Protein AF-A0A285NV94-F1 (afdb_monomer)

Solvent-accessible surface area (backbone atoms only — not comparable to full-atom values): 7973 Å² total; per-residue (Å²): 137,88,83,84,84,80,82,84,78,81,78,80,77,78,78,78,70,79,77,73,71,85,68,84,47,59,38,52,51,45,48,51,46,49,23,62,74,70,70,46,63,56,88,42,49,40,80,78,37,59,61,80,58,15,26,34,38,36,48,43,87,85,80,64,48,76,47,45,33,37,31,39,62,90,45,91,49,34,50,31,40,26,45,53,36,74,95,74,74,40,73,52,70,65,49,73,48,78,89,66,36,57,35,37,45,49,78,56,94,65,34,42,38,38,36,37,70,83,71,53,72,51,78,42,48,71,74,64,69,78,108

Secondary structure (DSSP, 8-state):
-------------------------HHHHHHHHHHHHTT--GGGEEEEE-TTS-EEEEE-TTT--EEEEEEE-SSTTEEEEEEEETTTTEE---S-SGGG--EEEEEETTEEEEEETTS-EEEEEGGGG--

Mean predicted aligned error: 9.21 Å

Foldseek 3Di:
DDDDDDDDDDPPPPPPPPPPPPWDFPQNVVLVQCCQLVVHASVQWDFPAGDQWTKIWGQDPPPRDIKIKIWHDPDAQWIWMWTQDVVVRGTDDICPDVVSFTWGWDDDDQWIWIATNVGGIDIDGPVSNPD

pLDDT: mean 86.18, std 17.6, range [40.09, 98.31]

Radius of gyration: 22.57 Å; Cα contacts (8 Å, |Δi|>4): 218; chains: 1; bounding box: 56×52×78 Å

Structure (mmCIF, N/CA/C/O backbone):
data_AF-A0A285NV94-F1
#
_entry.id   AF-A0A285NV94-F1
#
loop_
_atom_site.group_PDB
_atom_site.id
_atom_site.type_symbol
_atom_site.label_atom_id
_atom_site.label_alt_id
_atom_site.label_comp_id
_atom_site.label_asym_id
_atom_site.label_entity_id
_atom_site.label_seq_id
_atom_site.pdbx_PDB_ins_code
_atom_site.Cartn_x
_atom_site.Cartn_y
_atom_site.Cartn_z
_atom_site.occupancy
_atom_site.B_iso_or_equiv
_atom_site.auth_seq_id
_atom_site.auth_comp_id
_atom_site.auth_asym_id
_atom_site.auth_atom_id
_atom_site.pdbx_PDB_model_num
ATOM 1 N N . MET A 1 1 ? -36.655 -37.406 58.981 1.00 40.91 1 MET A N 1
ATOM 2 C CA . MET A 1 1 ? -35.616 -37.935 58.065 1.00 40.91 1 MET A CA 1
ATOM 3 C C . MET A 1 1 ? -36.125 -37.671 56.651 1.00 40.91 1 MET A C 1
ATOM 5 O O . MET A 1 1 ? -37.152 -38.220 56.299 1.00 40.91 1 MET A O 1
ATOM 9 N N . LYS A 1 2 ? -35.782 -36.513 56.072 1.00 40.34 2 LYS A N 1
ATOM 10 C CA . LYS A 1 2 ? -34.753 -36.310 55.028 1.00 40.34 2 LYS A CA 1
ATOM 11 C C . LYS A 1 2 ? -34.971 -37.165 53.770 1.00 40.34 2 LYS A C 1
ATOM 13 O O . LYS A 1 2 ? -34.608 -38.329 53.787 1.00 40.34 2 LYS A O 1
ATOM 18 N N . ALA A 1 3 ? -35.429 -36.532 52.689 1.00 42.81 3 ALA A N 1
ATOM 19 C CA . ALA A 1 3 ? -34.782 -36.599 51.373 1.00 42.81 3 ALA A CA 1
ATOM 20 C C . ALA A 1 3 ? -35.429 -35.559 50.440 1.00 42.81 3 ALA A C 1
ATOM 22 O O . ALA A 1 3 ? -36.517 -35.757 49.907 1.00 42.81 3 ALA A O 1
ATOM 23 N N . SER A 1 4 ? -34.760 -34.414 50.308 1.00 47.38 4 SER A N 1
ATOM 24 C CA . 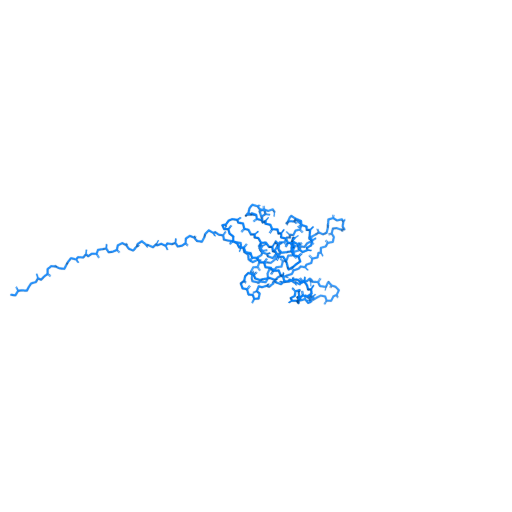SER A 1 4 ? -35.110 -33.332 49.392 1.00 47.38 4 SER A CA 1
ATOM 25 C C . SER A 1 4 ? -34.895 -33.774 47.943 1.00 47.38 4 SER A C 1
ATOM 27 O O . SER A 1 4 ? -33.798 -34.201 47.588 1.00 47.38 4 SER A O 1
ATOM 29 N N . SER A 1 5 ? -35.929 -33.651 47.110 1.00 55.69 5 SER A N 1
ATOM 30 C CA . SER A 1 5 ? -35.832 -33.846 45.660 1.00 55.69 5 SER A CA 1
ATOM 31 C C . SER A 1 5 ? -35.116 -32.653 45.023 1.00 55.69 5 SER A C 1
ATOM 33 O O . SER A 1 5 ? -35.599 -31.524 45.085 1.00 55.69 5 SER A O 1
ATOM 35 N N . LEU A 1 6 ? -33.941 -32.904 44.447 1.00 50.41 6 LEU A N 1
ATOM 36 C CA . LEU A 1 6 ? -33.143 -31.929 43.707 1.00 50.41 6 LEU A CA 1
ATOM 37 C C . LEU A 1 6 ? -33.731 -31.719 42.304 1.00 50.41 6 LEU A C 1
ATOM 39 O O . LEU A 1 6 ? -33.738 -32.627 41.476 1.00 50.41 6 LEU A O 1
ATOM 43 N N . LEU A 1 7 ? -34.205 -30.498 42.055 1.00 50.38 7 LEU A N 1
ATOM 44 C CA . LEU A 1 7 ? -34.573 -29.971 40.742 1.00 50.38 7 LEU A CA 1
ATOM 45 C C . LEU A 1 7 ? -33.317 -29.832 39.871 1.00 50.38 7 LEU A C 1
ATOM 47 O O . LEU A 1 7 ? -32.430 -29.033 40.174 1.00 50.38 7 LEU A O 1
ATOM 51 N N . LEU A 1 8 ? -33.252 -30.595 38.781 1.00 50.19 8 LEU A N 1
ATOM 52 C CA . LEU A 1 8 ? -32.221 -30.459 37.756 1.00 50.19 8 LEU A CA 1
ATOM 53 C C . LEU A 1 8 ? -32.618 -29.313 36.805 1.00 50.19 8 LEU A C 1
ATOM 55 O O . LEU A 1 8 ? -33.436 -29.492 35.905 1.00 50.19 8 LEU A O 1
ATOM 59 N N . PHE A 1 9 ? -32.064 -28.119 37.017 1.00 51.50 9 PHE A N 1
ATOM 60 C CA . PHE A 1 9 ? -32.162 -27.015 36.059 1.00 51.50 9 PHE A CA 1
ATOM 61 C C . PHE A 1 9 ? -31.141 -27.231 34.934 1.00 51.50 9 PHE A C 1
ATOM 63 O O . PHE A 1 9 ? -29.940 -27.081 35.139 1.00 51.50 9 PHE A O 1
ATOM 70 N N . TYR A 1 10 ? -31.622 -27.587 33.742 1.00 47.72 10 TYR A N 1
ATOM 71 C CA . TYR A 1 10 ? -30.825 -27.605 32.515 1.00 47.72 10 TYR A CA 1
ATOM 72 C C . TYR A 1 10 ? -30.666 -26.158 32.024 1.00 47.72 10 TYR A C 1
ATOM 74 O O . TYR A 1 10 ? -31.552 -25.602 31.375 1.00 47.72 10 TYR A O 1
ATOM 82 N N . THR A 1 11 ? -29.561 -25.503 32.378 1.00 56.81 11 THR A N 1
ATOM 83 C CA . THR A 1 11 ? -29.193 -24.205 31.805 1.00 56.81 11 THR A CA 1
ATOM 84 C C . THR A 1 11 ? -28.687 -24.418 30.381 1.00 56.81 11 THR A C 1
ATOM 86 O O . THR A 1 11 ? -27.557 -24.841 30.148 1.00 56.81 11 THR A O 1
ATOM 89 N N . LEU A 1 12 ? -29.548 -24.129 29.404 1.00 57.31 12 LEU A N 1
ATOM 90 C CA . LEU A 1 12 ? -29.168 -24.037 27.999 1.00 57.31 12 LEU A CA 1
ATOM 91 C C . LEU A 1 12 ? -28.263 -22.803 27.837 1.00 57.31 12 LEU A C 1
ATOM 93 O O . LEU A 1 12 ? -28.738 -21.671 27.749 1.00 57.31 12 LEU A O 1
ATOM 97 N N . ALA A 1 13 ? -26.947 -23.008 27.863 1.00 55.34 13 ALA A N 1
ATOM 98 C CA . ALA A 1 13 ? -25.985 -21.973 27.519 1.00 55.34 13 ALA A CA 1
ATOM 99 C C . ALA A 1 13 ? -26.144 -21.649 26.026 1.00 55.34 13 ALA A C 1
ATOM 101 O O . ALA A 1 13 ? -25.676 -22.390 25.163 1.00 55.34 13 ALA A O 1
ATOM 102 N N . LEU A 1 14 ? -26.832 -20.546 25.719 1.00 53.50 14 LEU A N 1
ATOM 103 C CA . LEU A 1 14 ? -26.744 -19.899 24.416 1.00 53.50 14 LEU A CA 1
ATOM 104 C C . LEU A 1 14 ? -25.286 -19.482 24.223 1.00 53.50 14 LEU A C 1
ATOM 106 O O . LEU A 1 14 ? -24.841 -18.454 24.732 1.00 53.50 14 LEU A O 1
ATOM 110 N N . ALA A 1 15 ? -24.529 -20.315 23.514 1.00 49.44 15 ALA A N 1
ATOM 111 C CA . ALA A 1 15 ? -23.257 -19.926 22.950 1.00 49.44 15 ALA A CA 1
ATOM 112 C C . ALA A 1 15 ? -23.541 -18.812 21.937 1.00 49.44 15 ALA A C 1
ATOM 114 O O . ALA A 1 15 ? -23.854 -19.068 20.775 1.00 49.44 15 ALA A O 1
ATOM 115 N N . SER A 1 16 ? -23.462 -17.563 22.394 1.00 55.09 16 SER A N 1
ATOM 116 C CA . SER A 1 16 ? -23.286 -16.406 21.527 1.00 55.09 16 SER A CA 1
ATOM 117 C C . SER A 1 16 ? -21.934 -16.561 20.844 1.00 55.09 16 SER A C 1
ATOM 119 O O . SER A 1 16 ? -20.919 -16.042 21.301 1.00 55.09 16 SER A O 1
ATOM 121 N N . GLY A 1 17 ? -21.910 -17.335 19.762 1.00 46.59 17 GLY A N 1
ATOM 122 C CA . GLY A 1 17 ? -20.828 -17.275 18.805 1.00 46.59 17 GLY A CA 1
ATOM 123 C C . GLY A 1 17 ? -20.807 -15.856 18.259 1.00 46.59 17 GLY A C 1
ATOM 124 O O . GLY A 1 17 ? -21.705 -15.472 17.512 1.00 46.59 17 GLY A O 1
ATOM 125 N N . CYS A 1 18 ? -19.812 -15.063 18.655 1.00 42.81 18 CYS A N 1
ATOM 126 C CA . CYS A 1 18 ? -19.456 -13.859 17.923 1.00 42.81 18 CYS A CA 1
ATOM 127 C C . CYS A 1 18 ? -19.155 -14.295 16.490 1.00 42.81 18 CYS A C 1
ATOM 129 O O . CYS A 1 18 ? -18.088 -14.834 16.199 1.00 42.81 18 CYS A O 1
ATOM 131 N N . ALA A 1 19 ? -20.124 -14.110 15.600 1.00 42.31 19 ALA A N 1
ATOM 132 C CA . ALA A 1 19 ? -19.886 -14.175 14.178 1.00 42.31 19 ALA A CA 1
ATOM 133 C C . ALA A 1 19 ? -18.916 -13.035 13.850 1.00 42.31 19 ALA A C 1
ATOM 135 O O . ALA A 1 19 ? -19.322 -11.881 13.724 1.00 42.31 19 ALA A O 1
ATOM 136 N N . PHE A 1 20 ? -17.623 -13.341 13.745 1.00 40.09 20 PHE A N 1
ATOM 137 C CA . PHE A 1 20 ? -16.706 -12.479 13.016 1.00 40.09 20 PHE A CA 1
ATOM 138 C C . PHE A 1 20 ? -17.175 -12.520 11.563 1.00 40.09 20 PHE A C 1
ATOM 140 O O . PHE A 1 20 ? -16.891 -13.469 10.832 1.00 40.09 20 PHE A O 1
ATOM 147 N N . ALA A 1 21 ? -17.965 -11.527 11.153 1.00 45.91 21 ALA A N 1
ATOM 148 C CA . ALA A 1 21 ? -18.112 -11.230 9.739 1.00 45.91 21 ALA A CA 1
ATOM 149 C C . ALA A 1 21 ? -16.686 -11.026 9.211 1.00 45.91 21 ALA A C 1
ATOM 151 O O . ALA A 1 21 ? -15.986 -10.151 9.712 1.00 45.91 21 ALA A O 1
ATOM 152 N N . GLY A 1 22 ? -16.234 -11.916 8.321 1.00 55.72 22 GLY A N 1
ATOM 153 C CA . GLY A 1 22 ? -14.845 -11.994 7.866 1.00 55.72 22 GLY A CA 1
ATOM 154 C C . GLY A 1 22 ? -14.318 -10.625 7.451 1.00 55.72 22 GLY A C 1
ATOM 155 O O . GLY A 1 22 ? -14.746 -10.093 6.428 1.00 55.72 22 GLY A O 1
ATOM 156 N N . GLY A 1 23 ? -13.450 -10.063 8.292 1.00 81.62 23 GLY A N 1
ATOM 157 C CA . GLY A 1 23 ? -12.894 -8.732 8.095 1.00 81.62 23 GLY A CA 1
ATOM 158 C C . GLY A 1 23 ? -11.759 -8.713 7.078 1.00 81.62 23 GLY A C 1
ATOM 159 O O . GLY A 1 23 ? -11.390 -9.748 6.511 1.00 81.62 23 GLY A O 1
ATOM 160 N N . TYR A 1 24 ? -11.192 -7.532 6.846 1.00 91.44 24 TYR A N 1
ATOM 161 C CA . TYR A 1 24 ? -10.074 -7.381 5.916 1.00 91.44 24 TYR A CA 1
ATOM 162 C C . TYR A 1 24 ? -8.808 -8.038 6.465 1.00 91.44 24 TYR A C 1
ATOM 164 O O . TYR A 1 24 ? -8.413 -7.832 7.613 1.00 91.44 24 TYR A O 1
ATOM 172 N N . THR A 1 25 ? -8.124 -8.816 5.628 1.00 93.81 25 THR A N 1
ATOM 173 C CA . THR A 1 25 ? -6.827 -9.379 6.002 1.00 93.81 25 THR A CA 1
ATOM 174 C C . THR A 1 25 ? -5.744 -8.302 5.960 1.00 93.81 25 THR A C 1
ATOM 176 O O . THR A 1 25 ? -5.848 -7.311 5.236 1.00 93.81 25 THR A O 1
ATOM 179 N N . HIS A 1 26 ? -4.623 -8.525 6.649 1.00 95.62 26 HIS A N 1
ATOM 180 C CA . HIS A 1 26 ? -3.432 -7.684 6.491 1.00 95.62 26 HIS A CA 1
ATOM 181 C C . HIS A 1 26 ? -2.988 -7.552 5.023 1.00 95.62 26 HIS A C 1
ATOM 183 O O . HIS A 1 26 ? -2.503 -6.496 4.617 1.00 95.62 26 HIS A O 1
ATOM 189 N N . ALA A 1 27 ? -3.179 -8.587 4.201 1.00 96.31 27 ALA A N 1
ATOM 190 C CA . ALA A 1 27 ? -2.868 -8.515 2.777 1.00 96.31 27 ALA A CA 1
ATOM 191 C C . ALA A 1 27 ? -3.807 -7.555 2.028 1.00 96.31 27 ALA A C 1
ATOM 193 O O . ALA A 1 27 ? -3.331 -6.773 1.202 1.00 96.31 27 ALA A O 1
ATOM 194 N N . ASP A 1 28 ? -5.099 -7.551 2.363 1.00 96.25 28 ASP A N 1
ATOM 195 C CA . ASP A 1 28 ? -6.075 -6.604 1.813 1.00 96.25 28 ASP A CA 1
ATOM 196 C C . ASP A 1 28 ? -5.731 -5.172 2.221 1.00 96.25 28 ASP A C 1
ATOM 198 O O . ASP A 1 28 ? -5.639 -4.286 1.370 1.00 96.25 28 ASP A O 1
ATOM 202 N N . VAL A 1 29 ? -5.427 -4.954 3.504 1.00 96.62 29 VAL A N 1
ATOM 203 C CA . VAL A 1 29 ? -5.007 -3.638 4.001 1.00 96.62 29 VAL A CA 1
ATOM 204 C C . VAL A 1 29 ? -3.728 -3.172 3.306 1.00 96.62 29 VAL A C 1
ATOM 206 O O . VAL A 1 29 ? -3.671 -2.048 2.817 1.00 96.62 29 VAL A O 1
ATOM 209 N N . CYS A 1 30 ? -2.720 -4.036 3.171 1.00 97.75 30 CYS A N 1
ATOM 210 C CA . CYS A 1 30 ? -1.482 -3.701 2.465 1.00 97.75 30 CYS A CA 1
ATOM 211 C C . CYS A 1 30 ? -1.735 -3.325 0.997 1.00 97.75 30 CYS A C 1
ATOM 213 O O . CYS A 1 30 ? -1.195 -2.337 0.493 1.00 97.75 30 CYS A O 1
ATOM 215 N N . LYS A 1 31 ? -2.605 -4.075 0.312 1.00 97.50 31 LYS A N 1
ATOM 216 C CA . LYS A 1 31 ? -3.005 -3.795 -1.069 1.00 97.50 31 LYS A CA 1
ATOM 217 C C . LYS A 1 31 ? -3.722 -2.441 -1.180 1.00 97.50 31 LYS A C 1
ATOM 219 O O . LYS A 1 31 ? -3.402 -1.660 -2.072 1.00 97.50 31 LYS A O 1
ATOM 224 N N . ALA A 1 32 ? -4.635 -2.130 -0.260 1.00 97.31 32 ALA A N 1
ATOM 225 C CA . ALA A 1 32 ? -5.356 -0.855 -0.202 1.00 97.31 32 ALA A CA 1
ATOM 226 C C . ALA A 1 32 ? -4.431 0.345 0.053 1.00 97.31 32 ALA A C 1
ATOM 228 O O . ALA A 1 32 ? -4.550 1.387 -0.592 1.00 97.31 32 ALA A O 1
ATOM 229 N N . VAL A 1 33 ? -3.470 0.183 0.960 1.00 96.88 33 VAL A N 1
ATOM 230 C CA . VAL A 1 33 ? -2.456 1.193 1.286 1.00 96.88 33 VAL A CA 1
ATOM 231 C C . VAL A 1 33 ? -1.599 1.519 0.073 1.00 96.88 33 VAL A C 1
ATOM 233 O O . VAL A 1 33 ? -1.423 2.687 -0.266 1.00 96.88 33 VAL A O 1
ATOM 236 N N . LEU A 1 34 ? -1.108 0.500 -0.631 1.00 97.19 34 LEU A N 1
ATOM 237 C CA . LEU A 1 34 ? -0.313 0.712 -1.839 1.00 97.19 34 LEU A CA 1
ATOM 238 C C . LEU A 1 34 ? -1.150 1.305 -2.977 1.00 97.19 34 LEU A C 1
ATOM 240 O O . LEU A 1 34 ? -0.634 2.108 -3.747 1.00 97.19 34 LEU A O 1
ATOM 244 N N . ALA A 1 35 ? -2.442 0.983 -3.064 1.00 97.12 35 ALA A N 1
ATOM 245 C CA . ALA A 1 35 ? -3.354 1.630 -4.005 1.00 97.12 35 ALA A CA 1
ATOM 246 C C . ALA A 1 35 ? -3.506 3.136 -3.727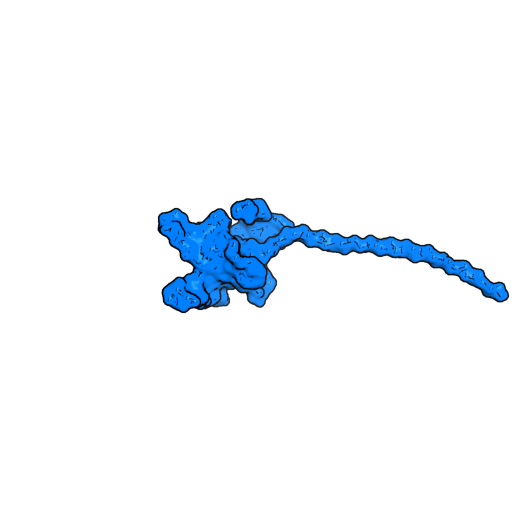 1.00 97.12 35 ALA A C 1
ATOM 248 O O . ALA A 1 35 ? -3.556 3.938 -4.663 1.00 97.12 35 ALA A O 1
ATOM 249 N N . LEU A 1 36 ? -3.567 3.540 -2.453 1.00 96.12 36 LEU A N 1
ATOM 250 C CA . LEU A 1 36 ? -3.559 4.950 -2.048 1.00 96.12 36 LEU A CA 1
ATOM 251 C C . LEU A 1 36 ? -2.219 5.621 -2.385 1.00 96.12 36 LEU A C 1
ATOM 253 O O . LEU A 1 36 ? -2.200 6.671 -3.024 1.00 96.12 36 LEU A O 1
ATOM 257 N N . GLU A 1 37 ? -1.104 5.022 -1.969 1.00 94.88 37 GLU A N 1
ATOM 258 C CA . GLU A 1 37 ? 0.218 5.648 -2.07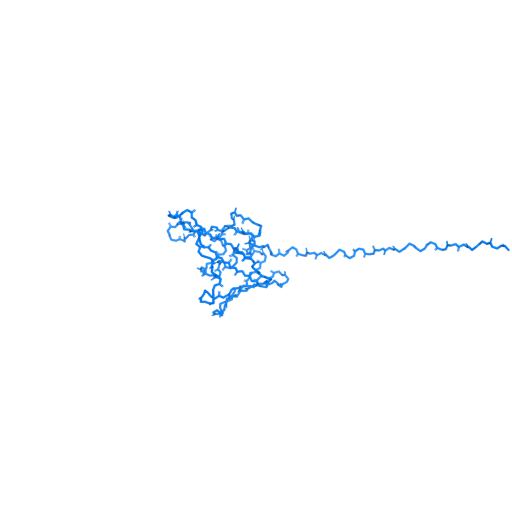1 1.00 94.88 37 GLU A CA 1
ATOM 259 C C . GLU A 1 37 ? 0.726 5.756 -3.502 1.00 94.88 37 GLU A C 1
ATOM 261 O O . GLU A 1 37 ? 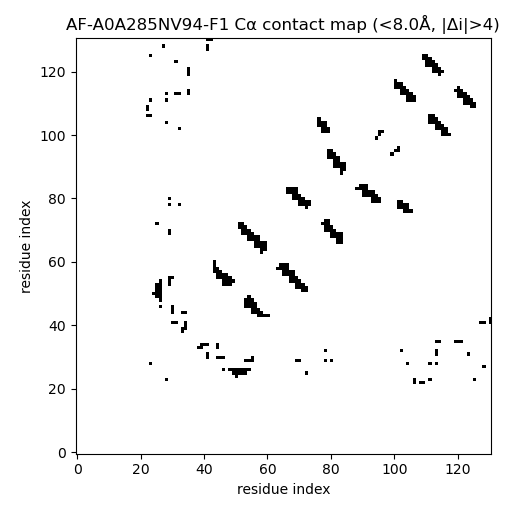1.219 6.812 -3.904 1.00 94.88 37 GLU A O 1
ATOM 266 N N . LEU A 1 38 ? 0.531 4.701 -4.292 1.00 94.25 38 LEU A N 1
ATOM 267 C CA . LEU A 1 38 ? 0.901 4.674 -5.704 1.00 94.25 38 LEU A CA 1
ATOM 268 C C . LEU A 1 38 ? -0.144 5.361 -6.594 1.00 94.25 38 LEU A C 1
ATOM 270 O O . LEU A 1 38 ? 0.086 5.489 -7.790 1.00 94.25 38 LEU A O 1
ATOM 274 N N . ASN A 1 39 ? -1.276 5.803 -6.030 1.00 94.25 39 ASN A N 1
ATOM 275 C CA . ASN A 1 39 ? -2.390 6.410 -6.759 1.00 94.25 39 ASN A CA 1
ATOM 276 C C . ASN A 1 39 ? -2.886 5.538 -7.933 1.00 94.25 39 ASN A C 1
ATOM 278 O O . ASN A 1 39 ? -3.017 5.991 -9.071 1.00 94.25 39 ASN A O 1
ATOM 282 N N . HIS A 1 40 ? -3.137 4.258 -7.650 1.00 94.50 40 HIS A N 1
ATOM 283 C CA . HIS A 1 40 ? -3.533 3.257 -8.642 1.00 94.50 40 HIS A CA 1
ATOM 284 C C . HIS A 1 40 ? -4.611 2.312 -8.113 1.00 94.50 40 HIS A C 1
ATOM 286 O O . HIS A 1 40 ? -4.798 2.172 -6.908 1.00 94.50 40 HIS A O 1
ATOM 292 N N . ASP A 1 41 ? -5.330 1.644 -9.011 1.00 93.19 41 ASP A N 1
ATOM 293 C CA . ASP A 1 41 ? -6.391 0.711 -8.631 1.00 93.19 41 ASP A CA 1
ATOM 294 C C . ASP A 1 41 ? -5.872 -0.662 -8.206 1.00 93.19 41 ASP A C 1
ATOM 296 O O . ASP A 1 41 ? -4.809 -1.130 -8.630 1.00 93.19 41 ASP A O 1
ATOM 300 N N . LEU A 1 42 ? -6.689 -1.346 -7.402 1.00 95.38 42 LEU A N 1
ATOM 301 C CA . LEU A 1 42 ? -6.392 -2.663 -6.841 1.00 95.38 42 LEU A CA 1
ATOM 302 C C . LEU A 1 42 ? -6.081 -3.722 -7.907 1.00 95.38 42 LEU A C 1
ATOM 304 O O . LEU A 1 42 ? -5.275 -4.611 -7.643 1.00 95.38 42 LEU A O 1
ATOM 308 N N . GLY A 1 43 ? -6.641 -3.620 -9.116 1.00 94.44 43 GLY A N 1
ATOM 309 C CA . GLY A 1 43 ? -6.383 -4.567 -10.210 1.00 94.44 43 GLY A CA 1
ATOM 3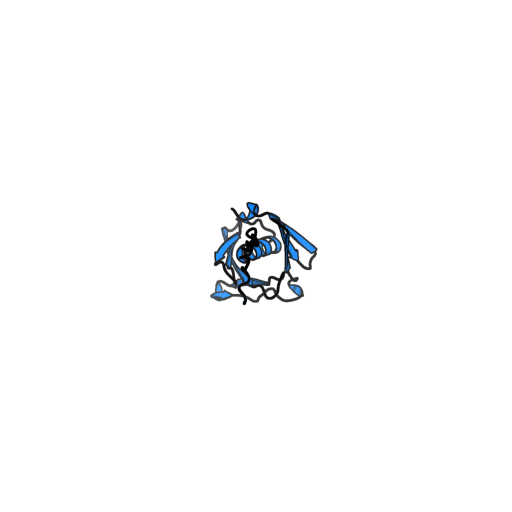10 C C . GLY A 1 43 ? -4.929 -4.589 -10.710 1.00 94.44 43 GLY A C 1
ATOM 311 O O . GLY A 1 43 ? -4.520 -5.522 -11.398 1.00 94.44 43 GLY A O 1
ATOM 312 N N . ARG A 1 44 ? -4.108 -3.585 -10.367 1.00 94.50 44 ARG A N 1
ATOM 313 C CA . ARG A 1 44 ? -2.666 -3.559 -10.697 1.00 94.50 44 ARG A CA 1
ATOM 314 C C . ARG A 1 44 ? -1.778 -4.138 -9.603 1.00 94.50 44 ARG A C 1
ATOM 316 O O . ARG A 1 44 ? -0.576 -4.299 -9.821 1.00 94.50 44 ARG A O 1
ATOM 323 N N . LEU A 1 45 ? -2.363 -4.431 -8.449 1.00 96.94 45 LEU A N 1
ATOM 324 C CA . LEU A 1 45 ? -1.683 -4.905 -7.260 1.00 96.94 45 LEU A CA 1
ATOM 325 C C . LEU A 1 45 ? -2.060 -6.366 -7.041 1.00 96.94 45 LEU A C 1
ATOM 327 O O . LEU A 1 45 ? -3.231 -6.722 -6.938 1.00 96.94 45 LEU A O 1
ATOM 331 N N . ARG A 1 46 ? -1.064 -7.238 -6.963 1.00 96.69 46 ARG A N 1
ATOM 332 C CA . ARG A 1 46 ? -1.281 -8.667 -6.747 1.00 96.69 46 ARG A CA 1
ATOM 333 C C . ARG A 1 46 ? -0.629 -9.087 -5.449 1.00 96.69 46 ARG A C 1
ATOM 335 O O . ARG A 1 46 ? 0.572 -8.892 -5.286 1.00 96.69 46 ARG A O 1
ATOM 342 N N . ILE A 1 47 ? -1.412 -9.697 -4.567 1.00 96.62 47 ILE A N 1
ATOM 343 C CA . ILE A 1 47 ? -0.893 -10.323 -3.353 1.00 96.62 47 ILE A CA 1
ATOM 344 C C . ILE A 1 47 ? -0.052 -11.528 -3.778 1.00 96.62 47 ILE A C 1
ATOM 346 O O . ILE A 1 47 ? -0.530 -12.413 -4.487 1.00 96.62 47 ILE A O 1
ATOM 350 N N . THR A 1 48 ? 1.221 -11.533 -3.396 1.00 96.69 48 THR A N 1
ATOM 351 C CA . THR A 1 48 ? 2.143 -12.655 -3.625 1.00 96.69 48 THR A CA 1
ATOM 352 C C . THR A 1 48 ? 2.429 -13.429 -2.354 1.00 96.69 48 THR A C 1
ATOM 354 O O . THR A 1 48 ? 2.695 -14.625 -2.426 1.00 96.69 48 THR A O 1
ATOM 357 N N . HIS A 1 49 ? 2.344 -12.764 -1.205 1.00 95.50 49 HIS A N 1
ATOM 358 C CA . HIS A 1 49 ? 2.467 -13.385 0.103 1.00 95.50 49 HIS A CA 1
ATOM 359 C C . HIS A 1 49 ? 1.453 -12.758 1.063 1.00 95.50 49 HIS A C 1
ATOM 361 O O . HIS A 1 49 ? 1.297 -11.538 1.080 1.00 95.50 49 HIS A O 1
ATOM 367 N N . GLY A 1 50 ? 0.744 -13.591 1.826 1.00 92.94 50 GLY A N 1
ATOM 368 C CA . GLY A 1 50 ? -0.207 -13.151 2.850 1.00 92.94 50 GLY A CA 1
ATOM 369 C C . GLY A 1 50 ? 0.428 -13.049 4.241 1.00 92.94 50 GLY A C 1
ATOM 370 O O . GLY A 1 50 ? 1.637 -12.905 4.380 1.00 92.94 50 GLY A O 1
ATOM 371 N N . GLY A 1 51 ? -0.395 -13.161 5.286 1.00 91.00 51 GLY A N 1
ATOM 372 C CA . GLY A 1 51 ? 0.068 -13.197 6.678 1.00 91.00 51 GLY A CA 1
ATOM 373 C C . GLY A 1 51 ? 0.381 -11.820 7.272 1.00 91.00 51 GLY A C 1
ATOM 374 O O . GLY A 1 51 ? -0.183 -10.809 6.862 1.00 91.00 51 GLY A O 1
ATOM 375 N N . ASN A 1 52 ? 1.268 -11.786 8.272 1.00 90.38 52 ASN A N 1
ATOM 376 C CA . ASN A 1 52 ? 1.569 -10.580 9.064 1.00 90.38 52 ASN A CA 1
ATOM 377 C C . ASN A 1 52 ? 2.557 -9.617 8.392 1.00 90.38 52 ASN A C 1
ATOM 379 O O . ASN A 1 52 ? 2.700 -8.473 8.817 1.00 90.38 52 ASN A O 1
ATO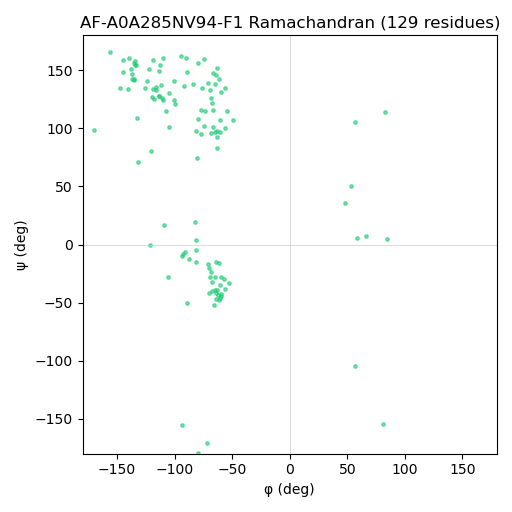M 383 N N . THR A 1 53 ? 3.258 -10.072 7.357 1.00 95.94 53 THR A N 1
ATOM 384 C CA . THR A 1 53 ? 4.136 -9.239 6.527 1.00 95.94 53 THR A CA 1
ATOM 385 C C . THR A 1 53 ? 3.815 -9.525 5.063 1.00 95.94 53 THR A C 1
ATOM 387 O O . THR A 1 53 ? 4.576 -10.215 4.387 1.00 95.94 53 THR A O 1
ATOM 390 N N . PRO A 1 54 ? 2.642 -9.082 4.586 1.00 97.75 54 PRO A N 1
ATOM 391 C CA . PRO A 1 54 ? 2.193 -9.389 3.241 1.00 97.75 54 PRO A CA 1
ATOM 392 C C . PRO A 1 54 ? 3.093 -8.725 2.200 1.00 97.75 54 PRO A C 1
ATOM 394 O O . PRO A 1 54 ? 3.595 -7.615 2.403 1.00 97.75 54 PRO A O 1
ATOM 397 N N . GLU A 1 55 ? 3.245 -9.396 1.063 1.00 98.31 55 GLU A N 1
ATOM 398 C CA . GLU A 1 55 ? 3.995 -8.910 -0.090 1.00 98.31 55 GLU A CA 1
ATOM 399 C C . GLU A 1 55 ? 3.066 -8.719 -1.285 1.00 98.31 55 GLU A C 1
ATOM 401 O O . GLU A 1 55 ? 2.228 -9.574 -1.592 1.00 98.31 55 GLU A O 1
ATOM 406 N N . ILE A 1 56 ? 3.242 -7.592 -1.969 1.00 98.19 56 ILE A N 1
ATOM 407 C CA . ILE A 1 56 ? 2.432 -7.153 -3.097 1.00 98.19 56 ILE A CA 1
ATOM 408 C C . ILE A 1 56 ? 3.347 -6.867 -4.286 1.00 98.19 56 ILE A C 1
ATOM 410 O O . ILE A 1 56 ? 4.360 -6.177 -4.169 1.00 98.19 56 ILE A O 1
ATOM 414 N N . VAL A 1 57 ? 2.957 -7.342 -5.464 1.00 98.06 57 VAL A N 1
ATOM 415 C CA . VAL A 1 57 ? 3.556 -6.934 -6.736 1.00 98.06 57 VAL A CA 1
ATOM 416 C C . VAL A 1 57 ? 2.650 -5.917 -7.413 1.00 98.06 57 VAL A C 1
ATOM 418 O O . VAL A 1 57 ? 1.493 -6.214 -7.704 1.00 98.06 57 VAL A O 1
ATOM 421 N N . PHE A 1 58 ? 3.196 -4.749 -7.727 1.00 97.56 58 PHE A N 1
ATOM 422 C CA . PHE A 1 58 ? 2.586 -3.777 -8.626 1.00 97.56 58 PHE A CA 1
ATOM 423 C C . PHE A 1 58 ? 3.079 -4.007 -10.052 1.00 97.56 58 PHE A C 1
ATOM 425 O O . PHE A 1 58 ? 4.275 -4.199 -10.266 1.00 97.56 58 PHE A O 1
ATOM 432 N N . THR A 1 59 ? 2.178 -3.963 -11.032 1.00 96.75 59 THR A N 1
ATOM 433 C CA . THR A 1 59 ? 2.550 -3.952 -12.455 1.00 96.75 59 THR A CA 1
ATOM 434 C C . THR A 1 59 ? 2.304 -2.569 -13.044 1.00 96.75 59 THR A C 1
ATOM 436 O O . THR A 1 59 ? 1.151 -2.147 -13.160 1.00 96.75 59 THR A O 1
ATOM 439 N N . HIS A 1 60 ? 3.379 -1.898 -13.463 1.00 95.19 60 HIS A N 1
ATOM 440 C CA . HIS A 1 60 ? 3.321 -0.578 -14.092 1.00 95.19 60 HIS A CA 1
ATOM 441 C C . HIS A 1 60 ? 2.476 -0.630 -15.374 1.00 95.19 60 HIS A C 1
ATOM 443 O O . HIS A 1 60 ? 2.694 -1.513 -16.213 1.00 95.19 60 HIS A O 1
ATOM 449 N N . PRO A 1 61 ? 1.515 0.294 -15.562 1.00 93.38 61 PRO A N 1
ATOM 450 C CA . PRO A 1 61 ? 0.561 0.221 -16.667 1.00 93.38 61 PRO A CA 1
ATOM 451 C C . PRO A 1 61 ? 1.235 0.364 -18.036 1.00 93.38 61 PRO A C 1
ATOM 453 O O . PRO A 1 61 ? 0.881 -0.369 -18.957 1.00 93.38 61 PRO A O 1
ATOM 456 N N . THR A 1 62 ? 2.227 1.251 -18.145 1.00 93.19 62 THR A N 1
ATOM 457 C CA . THR A 1 62 ? 2.886 1.591 -19.415 1.00 93.19 62 THR A CA 1
ATOM 458 C C . THR A 1 62 ? 4.072 0.681 -19.716 1.00 93.19 62 THR A C 1
ATOM 460 O O . THR A 1 62 ? 4.161 0.108 -20.795 1.00 93.19 62 THR A O 1
ATOM 463 N N . THR A 1 63 ? 4.987 0.512 -18.759 1.00 94.88 63 THR A N 1
ATOM 464 C CA . THR A 1 63 ? 6.249 -0.216 -18.985 1.00 94.88 63 THR A CA 1
ATOM 465 C C . THR A 1 63 ? 6.127 -1.718 -18.763 1.00 94.88 63 THR A C 1
ATOM 467 O O . THR A 1 63 ? 7.051 -2.458 -19.086 1.00 94.88 63 THR A O 1
ATOM 470 N N . ARG A 1 64 ? 5.019 -2.179 -18.160 1.00 94.06 64 ARG A N 1
ATOM 471 C CA . ARG A 1 64 ? 4.806 -3.571 -17.722 1.00 94.06 64 ARG A CA 1
ATOM 472 C C . ARG A 1 64 ? 5.843 -4.083 -16.715 1.00 94.06 64 ARG A C 1
ATOM 474 O O . ARG A 1 64 ? 5.786 -5.254 -16.336 1.00 94.06 64 ARG A O 1
ATOM 481 N N . GLN A 1 65 ? 6.744 -3.219 -16.242 1.00 95.50 65 GLN A N 1
ATOM 482 C CA . GLN A 1 65 ? 7.690 -3.541 -15.183 1.00 95.50 65 GLN A CA 1
ATOM 483 C C . GLN A 1 65 ? 6.946 -3.864 -13.891 1.00 95.50 65 GLN A C 1
ATOM 485 O O . GLN A 1 65 ? 5.832 -3.388 -13.648 1.00 95.50 65 GLN A O 1
ATOM 490 N N . ARG A 1 66 ? 7.568 -4.699 -13.061 1.00 96.31 66 ARG A N 1
ATOM 491 C CA . ARG A 1 66 ? 6.999 -5.146 -11.795 1.00 96.31 66 ARG A CA 1
ATOM 492 C C . ARG A 1 66 ? 7.823 -4.595 -10.649 1.00 96.31 66 ARG A C 1
ATOM 494 O O . ARG A 1 66 ? 9.027 -4.800 -10.619 1.00 96.31 66 ARG A O 1
ATOM 501 N N . SER A 1 67 ? 7.157 -3.952 -9.702 1.00 97.69 67 SER A N 1
ATOM 502 C CA . SER A 1 67 ? 7.768 -3.490 -8.457 1.00 97.69 67 SER A CA 1
ATOM 503 C C . SER A 1 67 ? 7.195 -4.297 -7.301 1.00 97.69 67 SER A C 1
ATOM 505 O O . SER A 1 67 ? 5.995 -4.576 -7.265 1.00 97.69 67 SER A O 1
ATOM 507 N N . ARG A 1 68 ? 8.058 -4.710 -6.373 1.00 98.25 68 ARG A N 1
ATOM 508 C CA . ARG A 1 68 ? 7.664 -5.459 -5.177 1.00 98.25 68 ARG A CA 1
ATOM 509 C C . ARG A 1 68 ? 7.595 -4.537 -3.977 1.00 98.25 68 ARG A C 1
ATOM 511 O O . ARG A 1 68 ? 8.467 -3.693 -3.782 1.00 98.25 68 ARG A O 1
ATOM 518 N N . TYR A 1 69 ? 6.584 -4.770 -3.160 1.00 98.31 69 TYR A N 1
ATOM 519 C CA . TYR A 1 69 ? 6.345 -4.067 -1.916 1.00 98.31 69 TYR A CA 1
ATOM 520 C C . TYR A 1 69 ? 6.023 -5.070 -0.819 1.00 98.31 69 TYR A C 1
ATOM 522 O O . TYR A 1 69 ? 5.507 -6.152 -1.093 1.00 98.31 69 TYR A O 1
ATOM 530 N N . ARG A 1 70 ? 6.295 -4.692 0.424 1.00 98.00 70 ARG A N 1
ATOM 531 C CA . ARG A 1 70 ? 5.839 -5.418 1.609 1.00 98.00 70 ARG A CA 1
ATOM 532 C C . ARG A 1 70 ? 5.285 -4.451 2.635 1.00 98.00 70 ARG A C 1
ATOM 534 O O . ARG A 1 70 ? 5.724 -3.300 2.664 1.00 98.00 70 ARG A O 1
ATOM 541 N N . CYS A 1 71 ? 4.388 -4.925 3.490 1.00 98.06 71 CYS A N 1
ATOM 542 C CA . CYS A 1 71 ? 3.855 -4.132 4.595 1.00 98.06 71 CYS A CA 1
ATOM 543 C C . CYS A 1 71 ? 4.155 -4.746 5.962 1.00 98.06 71 CYS A C 1
ATOM 545 O O . CYS A 1 71 ? 4.380 -5.948 6.084 1.00 98.06 71 CYS A O 1
ATOM 547 N N . GLN A 1 72 ? 4.110 -3.902 6.989 1.00 97.06 72 GLN A N 1
ATOM 548 C CA . GLN A 1 72 ? 4.096 -4.270 8.401 1.00 97.06 72 GLN A CA 1
ATOM 549 C C . GLN A 1 72 ? 3.049 -3.444 9.149 1.00 97.06 72 GLN A C 1
ATOM 551 O O . GLN A 1 72 ? 2.694 -2.340 8.734 1.00 97.06 72 GLN A O 1
ATOM 556 N N . PHE A 1 73 ? 2.588 -3.987 10.274 1.00 96.06 73 PHE A N 1
ATOM 557 C CA . PHE A 1 73 ? 1.513 -3.436 11.098 1.00 96.06 73 PHE A CA 1
ATOM 558 C C . PHE A 1 73 ? 2.060 -3.159 12.503 1.00 96.06 73 PHE A C 1
ATOM 560 O O . PHE A 1 73 ? 1.926 -3.999 13.390 1.00 96.06 73 PHE A O 1
ATOM 567 N N . PRO A 1 74 ? 2.765 -2.029 12.705 1.00 94.00 74 PRO A N 1
ATOM 568 C CA . PRO A 1 74 ? 3.490 -1.763 13.950 1.00 94.00 74 PRO A CA 1
ATOM 569 C C . PRO A 1 74 ? 2.567 -1.482 15.144 1.00 94.00 74 PRO A C 1
ATOM 571 O O . PRO A 1 74 ? 2.995 -1.587 16.289 1.00 94.00 74 PRO A O 1
ATOM 574 N N . ALA A 1 75 ? 1.318 -1.098 14.882 1.00 92.88 75 ALA A N 1
ATOM 575 C CA . ALA A 1 75 ? 0.277 -0.883 1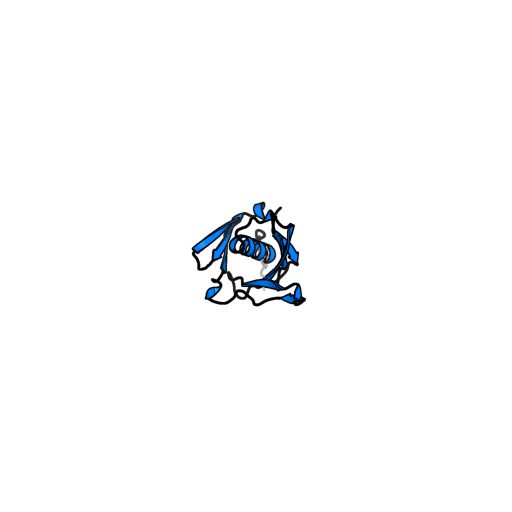5.875 1.00 92.88 75 ALA A CA 1
ATOM 576 C C . ALA A 1 75 ? -1.098 -1.043 15.214 1.00 92.88 75 ALA A C 1
ATOM 578 O O . ALA A 1 75 ? -1.213 -1.018 13.984 1.00 92.88 75 ALA A O 1
ATOM 579 N N . GLU A 1 76 ? -2.142 -1.164 16.031 1.00 90.50 76 GLU A N 1
ATOM 580 C CA . GLU A 1 76 ? -3.521 -1.197 15.551 1.00 90.50 76 GLU A CA 1
ATOM 581 C C . GLU A 1 76 ? -3.845 0.045 14.708 1.00 90.50 76 GLU A C 1
ATOM 583 O O . GLU A 1 76 ? -3.468 1.171 15.045 1.00 90.50 76 GLU A O 1
ATOM 588 N N . GLY A 1 77 ? -4.494 -0.176 13.563 1.00 92.44 77 GLY A N 1
ATOM 589 C CA . GLY A 1 77 ? -4.858 0.887 12.629 1.00 92.44 77 GLY A CA 1
ATOM 590 C C . GLY A 1 77 ? -3.676 1.585 11.953 1.00 92.44 77 GLY A C 1
ATOM 591 O O . GLY A 1 77 ? -3.902 2.564 11.249 1.00 92.44 77 GLY A O 1
ATOM 592 N N . LYS A 1 78 ? -2.430 1.117 12.127 1.00 94.81 78 LYS A N 1
ATOM 593 C CA . LYS A 1 78 ? -1.237 1.655 11.454 1.00 94.81 78 LYS A CA 1
ATOM 594 C C . LYS A 1 78 ? -0.634 0.648 10.490 1.00 94.81 78 LYS A C 1
ATOM 596 O O . LYS A 1 78 ? -0.678 -0.561 10.707 1.00 94.81 78 LYS A O 1
ATOM 601 N N . VAL A 1 79 ? -0.027 1.168 9.433 1.00 96.19 79 VAL A N 1
ATOM 602 C CA . VAL A 1 79 ? 0.640 0.370 8.406 1.00 96.19 79 VAL A CA 1
ATOM 603 C C . VAL A 1 79 ? 1.836 1.129 7.852 1.00 96.19 79 VAL A C 1
ATOM 605 O O . VAL A 1 79 ? 1.758 2.320 7.562 1.00 96.19 79 VAL A O 1
ATOM 608 N N . VAL A 1 80 ? 2.951 0.421 7.713 1.00 96.88 80 VAL A N 1
ATOM 609 C CA . VAL A 1 80 ? 4.165 0.911 7.054 1.00 96.88 80 VAL A CA 1
ATOM 610 C C . VAL A 1 80 ? 4.500 -0.027 5.909 1.00 96.88 80 VAL A C 1
ATOM 612 O O . VAL A 1 80 ? 4.175 -1.215 5.953 1.00 96.88 80 VAL A O 1
ATOM 615 N N . TRP A 1 81 ? 5.145 0.492 4.872 1.00 97.50 81 TRP A N 1
ATOM 616 C CA . TRP A 1 81 ? 5.470 -0.284 3.680 1.00 97.50 81 TRP A CA 1
ATOM 617 C C . TRP A 1 81 ? 6.911 -0.050 3.246 1.00 97.50 81 TRP A C 1
ATOM 619 O O . TRP A 1 81 ? 7.523 0.947 3.609 1.00 97.50 81 TRP A O 1
ATOM 629 N N . ALA A 1 82 ? 7.477 -0.987 2.499 1.00 97.75 82 ALA A N 1
ATOM 630 C CA . ALA A 1 82 ? 8.808 -0.863 1.916 1.00 97.75 82 ALA A CA 1
ATOM 631 C C . ALA A 1 82 ? 8.785 -1.368 0.477 1.00 97.75 82 ALA A C 1
ATOM 633 O O . ALA A 1 82 ? 8.069 -2.320 0.163 1.00 97.75 82 ALA A O 1
ATOM 634 N N . SER A 1 83 ? 9.592 -0.753 -0.383 1.00 97.81 83 SER A N 1
ATOM 635 C CA . SER A 1 83 ? 9.862 -1.243 -1.734 1.00 97.81 83 SER A CA 1
ATOM 636 C C . SER A 1 83 ? 11.053 -2.201 -1.734 1.00 97.81 83 SER A C 1
ATOM 638 O O . SER A 1 83 ? 11.976 -2.082 -0.924 1.00 97.81 83 SER A O 1
ATOM 640 N N . TYR A 1 84 ? 11.037 -3.177 -2.635 1.00 98.06 84 TYR A N 1
ATOM 641 C CA . TYR A 1 84 ? 12.202 -4.011 -2.904 1.00 98.06 84 TYR A CA 1
ATOM 642 C C . TYR A 1 84 ? 13.133 -3.311 -3.896 1.00 98.06 84 TYR A C 1
ATOM 644 O O . TYR A 1 84 ? 12.671 -2.741 -4.883 1.00 98.06 84 TYR A O 1
ATOM 652 N N . ILE A 1 85 ? 14.439 -3.383 -3.653 1.00 96.19 85 ILE A N 1
ATOM 653 C CA . ILE A 1 85 ? 15.468 -2.811 -4.521 1.00 96.19 85 ILE A CA 1
ATOM 654 C C . ILE A 1 85 ? 16.128 -3.967 -5.270 1.00 96.19 85 ILE A C 1
ATOM 656 O O . ILE A 1 85 ? 16.968 -4.674 -4.706 1.00 96.19 85 ILE A O 1
ATOM 660 N N . ASP A 1 86 ? 15.738 -4.165 -6.532 1.00 92.38 86 ASP A N 1
ATOM 661 C CA . ASP A 1 86 ? 16.149 -5.334 -7.321 1.00 92.38 86 ASP A CA 1
ATOM 662 C C . ASP A 1 86 ? 17.674 -5.437 -7.474 1.00 92.38 86 ASP A C 1
ATOM 664 O O . ASP A 1 86 ? 18.233 -6.502 -7.206 1.00 92.38 86 ASP A O 1
ATOM 668 N N . ASP A 1 87 ? 18.360 -4.327 -7.762 1.00 94.44 87 ASP A N 1
ATOM 669 C CA . ASP A 1 87 ? 19.823 -4.300 -7.922 1.00 94.44 87 ASP A CA 1
ATOM 670 C C . ASP A 1 87 ? 20.568 -4.737 -6.654 1.00 94.44 87 ASP A C 1
ATOM 672 O O . ASP A 1 87 ? 21.608 -5.392 -6.715 1.00 94.44 87 ASP A O 1
ATOM 676 N N . LYS A 1 88 ? 20.019 -4.403 -5.480 1.00 95.44 88 LYS A N 1
ATOM 677 C CA . LYS A 1 88 ? 20.607 -4.742 -4.175 1.00 95.44 88 LYS A CA 1
ATOM 678 C C . LYS A 1 88 ? 20.111 -6.078 -3.629 1.00 95.44 88 LYS A C 1
ATOM 680 O O . LYS A 1 88 ? 20.580 -6.506 -2.577 1.00 95.44 88 LYS A O 1
ATOM 685 N N . LYS A 1 89 ? 19.142 -6.708 -4.303 1.00 96.31 89 LYS A N 1
ATOM 686 C CA . LYS A 1 89 ? 18.440 -7.920 -3.860 1.00 96.31 89 LYS A CA 1
ATOM 687 C C . LYS A 1 89 ? 17.959 -7.844 -2.407 1.00 96.31 89 LYS A C 1
ATOM 689 O O . LYS A 1 89 ? 17.967 -8.842 -1.686 1.00 96.31 89 LYS A O 1
ATOM 694 N N . ASN A 1 90 ? 17.533 -6.662 -1.970 1.00 97.50 90 ASN A N 1
ATOM 695 C CA . ASN A 1 90 ? 17.124 -6.433 -0.591 1.00 97.50 90 ASN A CA 1
ATOM 696 C C . ASN A 1 90 ? 15.961 -5.442 -0.509 1.00 97.50 90 ASN A C 1
ATOM 698 O O . ASN A 1 90 ? 15.729 -4.639 -1.413 1.00 97.50 90 ASN A O 1
ATOM 702 N N . TRP A 1 91 ? 15.243 -5.493 0.605 1.00 97.31 91 TRP A N 1
ATOM 703 C CA . TRP A 1 91 ? 14.217 -4.522 0.938 1.00 97.31 91 TRP A CA 1
ATOM 704 C C . TRP A 1 91 ? 14.840 -3.173 1.290 1.00 97.31 91 TRP A C 1
ATOM 706 O O . TRP A 1 91 ? 15.858 -3.099 1.980 1.00 97.31 91 TRP A O 1
ATOM 716 N N . GLY A 1 92 ? 14.211 -2.103 0.811 1.00 96.38 92 GLY A N 1
ATOM 717 C CA . GLY A 1 92 ? 14.546 -0.742 1.192 1.00 96.38 92 GLY A CA 1
ATOM 718 C C . GLY A 1 92 ? 14.117 -0.410 2.622 1.00 96.38 92 GLY A C 1
ATOM 719 O O . GLY A 1 92 ? 13.677 -1.262 3.400 1.00 96.38 92 GLY A O 1
ATOM 720 N N . ARG A 1 93 ? 14.232 0.876 2.955 1.00 95.62 93 ARG A N 1
ATOM 721 C CA . ARG A 1 93 ? 13.732 1.422 4.218 1.00 95.62 93 ARG A CA 1
ATOM 722 C C . ARG A 1 93 ? 12.204 1.300 4.274 1.00 95.62 9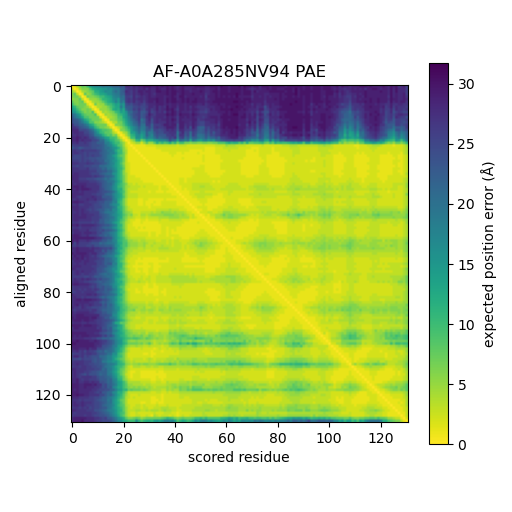3 ARG A C 1
ATOM 724 O O . ARG A 1 93 ? 11.529 1.465 3.260 1.00 95.62 93 ARG A O 1
ATOM 731 N N . TRP A 1 94 ? 11.675 1.065 5.468 1.00 96.25 94 TRP A N 1
ATOM 732 C CA . TRP A 1 94 ? 10.256 1.245 5.758 1.00 96.25 94 TRP A CA 1
ATOM 733 C C . TRP A 1 94 ? 9.858 2.714 5.642 1.00 96.25 94 TRP A C 1
ATOM 735 O O . TRP A 1 94 ? 10.585 3.584 6.103 1.00 96.25 94 TRP A O 1
ATOM 745 N N . HIS A 1 95 ? 8.709 2.993 5.044 1.00 94.44 95 HIS A N 1
ATOM 746 C CA . HIS A 1 95 ? 8.077 4.307 5.027 1.00 94.44 95 HIS A CA 1
ATOM 747 C C . HIS A 1 95 ? 7.336 4.527 6.352 1.00 94.44 95 HIS A C 1
ATOM 749 O O . HIS A 1 95 ? 6.119 4.383 6.435 1.00 94.44 95 HIS A O 1
ATOM 755 N N . ASP A 1 96 ? 8.108 4.779 7.408 1.00 91.81 96 ASP A N 1
ATOM 756 C CA . ASP A 1 96 ? 7.671 4.871 8.804 1.00 91.81 96 ASP A CA 1
ATOM 757 C C . ASP A 1 96 ? 7.988 6.223 9.464 1.00 91.81 96 ASP A C 1
ATOM 759 O O . ASP A 1 96 ? 7.662 6.439 10.633 1.00 91.81 96 ASP A O 1
ATOM 763 N N . ARG A 1 97 ? 8.620 7.149 8.733 1.00 87.56 97 ARG A N 1
ATOM 764 C CA . ARG A 1 97 ? 8.991 8.462 9.262 1.00 87.56 97 ARG A CA 1
ATOM 765 C C . ARG A 1 97 ? 7.884 9.478 9.029 1.00 87.56 97 ARG A C 1
ATOM 767 O O . ARG A 1 97 ? 7.045 9.333 8.143 1.00 87.56 97 ARG A O 1
ATOM 774 N N . ARG A 1 98 ? 7.920 10.566 9.799 1.00 81.00 98 ARG A N 1
ATOM 775 C CA . ARG A 1 98 ? 6.929 11.648 9.711 1.00 81.00 98 ARG A CA 1
ATOM 776 C C . ARG A 1 98 ? 6.840 12.237 8.298 1.00 81.00 98 ARG A C 1
ATOM 778 O O . ARG A 1 98 ? 5.753 12.546 7.832 1.00 81.00 98 ARG A O 1
ATOM 785 N N . GLU A 1 99 ? 7.966 12.380 7.605 1.00 83.88 99 GLU A N 1
ATOM 786 C CA . GLU A 1 99 ? 8.015 12.912 6.239 1.00 83.88 99 GLU A CA 1
ATOM 787 C C . GLU A 1 99 ? 7.390 1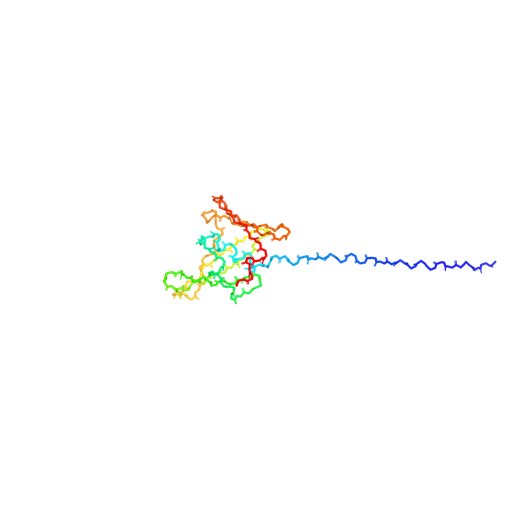1.987 5.179 1.00 83.88 99 GLU A C 1
ATOM 789 O O . GLU A 1 99 ? 6.928 12.470 4.140 1.00 83.88 99 GLU A O 1
ATOM 794 N N . ASP A 1 100 ? 7.318 10.677 5.439 1.00 83.31 100 ASP A N 1
ATOM 795 C CA . ASP A 1 100 ? 6.631 9.734 4.551 1.00 83.31 100 ASP A CA 1
ATOM 796 C C . ASP A 1 100 ? 5.110 9.967 4.579 1.00 83.31 100 ASP A C 1
ATOM 798 O O . ASP A 1 100 ? 4.427 9.803 3.565 1.00 83.31 100 ASP A O 1
ATOM 802 N N . GLY A 1 101 ? 4.612 10.482 5.709 1.00 82.50 101 GLY A N 1
ATOM 803 C CA . GLY A 1 101 ? 3.203 10.628 6.037 1.00 82.50 101 GLY A CA 1
ATOM 804 C C . GLY A 1 101 ? 2.663 9.315 6.586 1.00 82.50 101 GLY A C 1
ATOM 805 O O . GLY A 1 101 ? 2.589 8.324 5.860 1.00 82.50 101 GLY A O 1
ATOM 806 N N . GLN A 1 102 ? 2.275 9.298 7.863 1.00 89.94 102 GLN A N 1
ATOM 807 C CA . GLN A 1 102 ? 1.715 8.084 8.459 1.00 89.94 102 GLN A CA 1
ATOM 808 C C . GLN A 1 102 ? 0.440 7.679 7.727 1.00 89.94 102 GLN A C 1
ATOM 810 O O . GLN A 1 102 ? -0.373 8.523 7.332 1.00 89.94 102 GLN A O 1
ATOM 815 N N . ILE A 1 103 ? 0.271 6.370 7.574 1.00 94.88 103 ILE A N 1
ATOM 816 C CA . ILE A 1 103 ? -0.913 5.782 6.970 1.00 94.88 103 ILE A CA 1
ATOM 817 C C . ILE A 1 103 ? -1.676 5.060 8.061 1.00 94.88 103 ILE A C 1
ATOM 819 O O . ILE A 1 103 ? -1.133 4.208 8.774 1.00 94.88 103 ILE A O 1
ATOM 823 N N . THR A 1 104 ? -2.944 5.423 8.181 1.00 95.31 104 THR A N 1
ATOM 824 C CA . THR A 1 104 ? -3.886 4.764 9.064 1.00 95.31 104 THR A CA 1
ATOM 825 C C . THR A 1 104 ? -4.949 4.041 8.265 1.00 95.31 104 THR A C 1
ATOM 827 O O . THR A 1 104 ? -5.247 4.381 7.116 1.00 95.31 104 THR A O 1
ATOM 830 N N . TRP A 1 105 ? -5.516 3.016 8.881 1.00 95.94 105 TRP A N 1
ATOM 831 C CA . TRP A 1 105 ? -6.621 2.271 8.316 1.00 95.94 105 TRP A CA 1
ATOM 832 C C . TRP A 1 105 ? -7.665 1.975 9.384 1.00 95.94 105 TRP A C 1
ATOM 834 O O . TRP A 1 105 ? -7.357 1.870 10.572 1.00 95.94 105 TRP A O 1
ATOM 844 N N . SER A 1 106 ? -8.914 1.868 8.954 1.00 95.31 106 SER A N 1
ATOM 845 C CA . SER A 1 106 ? -10.024 1.469 9.806 1.00 95.31 106 SER A CA 1
ATOM 846 C C . SER A 1 106 ? -11.016 0.633 9.019 1.00 95.31 106 SER A C 1
ATOM 848 O O . SER A 1 106 ? -11.203 0.811 7.814 1.00 95.31 106 SER A O 1
ATOM 850 N N . GLU A 1 107 ? -11.653 -0.296 9.718 1.00 93.44 107 GLU A N 1
ATOM 851 C CA . GLU A 1 107 ? -12.681 -1.156 9.160 1.00 93.44 107 GLU A CA 1
ATOM 852 C C . GLU A 1 107 ? -14.025 -0.841 9.814 1.00 93.44 107 GLU A C 1
ATOM 854 O O . GLU A 1 107 ? -14.156 -0.807 11.037 1.00 93.44 107 GLU A O 1
ATOM 859 N N . GLN A 1 108 ? -15.039 -0.599 8.986 1.00 90.81 108 GLN A N 1
ATOM 860 C CA . GLN A 1 108 ? -16.416 -0.421 9.428 1.00 90.81 108 GLN A CA 1
ATOM 861 C C . GLN A 1 108 ? -17.340 -1.273 8.564 1.00 90.81 108 GLN A C 1
ATOM 863 O O . GLN A 1 108 ? -17.600 -0.965 7.397 1.00 90.81 108 GLN A O 1
ATOM 868 N N . ARG A 1 109 ? -17.888 -2.336 9.162 1.00 86.12 109 ARG A N 1
ATOM 869 C CA . ARG A 1 109 ? -18.749 -3.322 8.491 1.00 86.12 109 ARG A CA 1
ATOM 870 C C . ARG A 1 109 ? -18.038 -3.951 7.289 1.00 86.12 109 ARG A C 1
ATOM 872 O O . ARG A 1 109 ? -17.174 -4.785 7.466 1.00 86.12 109 ARG A O 1
ATOM 879 N N . THR A 1 110 ? -18.408 -3.554 6.074 1.00 89.06 110 THR A N 1
ATOM 880 C CA . THR A 1 110 ? -17.863 -4.073 4.813 1.00 89.06 110 THR A CA 1
ATOM 881 C C . THR A 1 110 ? -16.981 -3.048 4.110 1.00 89.06 110 THR A C 1
ATOM 883 O O . THR A 1 110 ? -16.767 -3.161 2.905 1.00 89.06 110 THR A O 1
ATOM 886 N N . ARG A 1 111 ? -16.533 -2.003 4.814 1.00 94.25 111 ARG A N 1
ATOM 887 C CA . ARG A 1 111 ? -15.735 -0.910 4.255 1.00 94.25 111 ARG A CA 1
ATOM 888 C C . ARG A 1 111 ? -14.386 -0.814 4.951 1.00 94.25 111 ARG A C 1
ATOM 890 O O . ARG A 1 111 ? -14.339 -0.708 6.173 1.00 94.25 111 ARG A O 1
ATOM 897 N N . LEU A 1 112 ? -13.326 -0.820 4.153 1.00 96.50 112 LEU A N 1
ATOM 898 C CA . LEU A 1 112 ? -11.970 -0.495 4.566 1.00 96.50 112 LEU A CA 1
ATOM 899 C C . LEU A 1 112 ? -11.675 0.942 4.159 1.00 96.50 112 LEU A C 1
ATOM 901 O O . LEU A 1 112 ? -11.704 1.260 2.971 1.00 96.50 112 LEU A O 1
ATOM 905 N N . THR A 1 113 ? -11.348 1.788 5.122 1.00 97.00 113 THR A N 1
ATOM 906 C CA . THR A 1 113 ? -10.869 3.144 4.865 1.00 97.00 113 THR A CA 1
ATOM 907 C C . THR A 1 113 ? -9.369 3.185 5.104 1.00 97.00 113 THR A C 1
ATOM 909 O O . THR A 1 113 ? -8.902 2.750 6.152 1.00 97.00 113 THR A O 1
ATOM 912 N N . VAL A 1 114 ? -8.614 3.729 4.151 1.00 97.12 114 VAL A N 1
ATOM 913 C CA . VAL A 1 114 ? -7.188 4.042 4.300 1.00 97.12 114 VAL A CA 1
ATOM 914 C C . VAL A 1 114 ? -6.987 5.536 4.125 1.00 97.12 114 VAL A C 1
ATOM 916 O O . VAL A 1 114 ? -7.524 6.140 3.194 1.00 97.12 114 VAL A O 1
ATOM 919 N N . LYS A 1 115 ? -6.207 6.138 5.016 1.00 96.19 115 LYS A N 1
ATOM 920 C CA . LYS A 1 115 ? -5.944 7.573 5.030 1.00 96.19 115 LYS A CA 1
ATOM 921 C C . LYS A 1 115 ? -4.474 7.826 5.292 1.00 96.19 115 LYS A C 1
ATOM 923 O O . LYS A 1 115 ? -3.866 7.135 6.101 1.00 96.19 115 LYS A O 1
ATOM 928 N N . ASN A 1 116 ? -3.912 8.838 4.645 1.00 92.62 116 ASN A N 1
ATOM 929 C CA . ASN A 1 116 ? -2.581 9.320 4.983 1.00 92.62 116 ASN A CA 1
ATOM 930 C C . ASN A 1 116 ? -2.618 10.704 5.648 1.00 92.62 116 ASN A C 1
ATOM 932 O O . ASN A 1 116 ? -3.587 11.456 5.523 1.00 92.62 116 ASN A O 1
ATOM 936 N N . GLU A 1 117 ? -1.541 11.062 6.347 1.00 88.25 117 GLU A N 1
ATOM 937 C CA . GLU A 1 117 ? -1.406 12.360 7.033 1.00 88.25 117 GLU A CA 1
ATOM 938 C C . GLU A 1 117 ? -1.469 13.574 6.089 1.00 88.25 117 GLU A C 1
ATOM 940 O O . GLU A 1 117 ? -1.721 14.690 6.535 1.00 88.25 117 GLU A O 1
ATOM 945 N N . LYS A 1 118 ? -1.308 13.367 4.776 1.00 86.56 118 LYS A N 1
ATOM 946 C CA . LYS A 1 118 ? -1.444 14.409 3.742 1.00 86.56 118 LYS A CA 1
ATOM 947 C C . LYS A 1 118 ? -2.906 14.665 3.348 1.00 86.56 118 LYS A C 1
ATOM 949 O O . LYS A 1 118 ? -3.163 15.445 2.437 1.00 86.56 118 LYS A O 1
ATOM 954 N N . GLY A 1 119 ? -3.860 14.006 4.007 1.00 86.50 119 GLY A N 1
ATOM 955 C CA . GLY A 1 119 ? -5.293 14.190 3.788 1.00 86.50 119 GLY A CA 1
ATOM 956 C C . GLY A 1 119 ? -5.873 13.374 2.634 1.00 86.50 119 GLY A C 1
ATOM 957 O O . GLY A 1 119 ? -7.061 13.516 2.354 1.00 86.50 119 GLY A O 1
ATOM 958 N N . ARG A 1 120 ? -5.087 12.505 1.979 1.00 93.38 120 ARG A N 1
ATOM 959 C CA . ARG A 1 120 ? -5.632 11.568 0.986 1.00 93.38 120 ARG A CA 1
ATOM 960 C C . ARG A 1 120 ? -6.346 10.434 1.706 1.00 93.38 120 ARG A C 1
ATOM 962 O O . ARG A 1 120 ? -5.795 9.855 2.641 1.00 93.38 120 ARG A O 1
ATOM 969 N N . GLU A 1 121 ? -7.530 10.089 1.224 1.00 96.12 121 GLU A N 1
ATOM 970 C CA . GLU A 1 121 ? -8.361 9.015 1.759 1.00 96.12 121 GLU A CA 1
ATOM 971 C C . GLU A 1 121 ? -8.926 8.175 0.611 1.00 96.12 121 GLU A C 1
ATOM 973 O O . GLU A 1 121 ? -9.290 8.708 -0.439 1.00 96.12 121 GLU A O 1
ATOM 978 N N . ARG A 1 122 ? -8.993 6.855 0.804 1.00 97.25 122 ARG A N 1
ATOM 979 C CA . ARG A 1 122 ? -9.714 5.934 -0.080 1.00 97.25 122 ARG A CA 1
ATOM 980 C C . ARG A 1 122 ? -10.526 4.952 0.746 1.00 97.25 122 ARG A C 1
ATOM 982 O O . ARG A 1 122 ? -10.069 4.475 1.781 1.00 97.25 122 ARG A O 1
ATOM 989 N N . VAL A 1 123 ? -11.713 4.635 0.243 1.00 96.38 123 VAL A N 1
ATOM 990 C CA . VAL A 1 123 ? -12.625 3.655 0.830 1.00 96.38 123 VAL A CA 1
ATOM 991 C C . VAL A 1 123 ? -12.796 2.509 -0.155 1.00 96.38 123 VAL A C 1
ATOM 993 O O . VAL A 1 123 ? -13.027 2.747 -1.339 1.00 96.38 123 VAL A O 1
ATOM 996 N N . PHE A 1 124 ? -12.695 1.283 0.343 1.00 95.81 124 PHE A N 1
ATOM 997 C CA . PHE A 1 124 ? -12.846 0.054 -0.424 1.00 95.81 124 PHE A CA 1
ATOM 998 C C . PHE A 1 124 ? -13.939 -0.817 0.192 1.00 95.81 124 PHE A C 1
ATOM 1000 O O . PHE A 1 124 ? -14.068 -0.898 1.414 1.00 95.81 124 PHE A O 1
ATOM 1007 N N . GLY A 1 125 ? -14.734 -1.459 -0.653 1.00 94.06 125 GLY A N 1
ATOM 1008 C CA . GLY A 1 125 ? -15.660 -2.517 -0.282 1.00 94.06 125 GLY A CA 1
ATOM 1009 C C . GLY A 1 125 ? -15.041 -3.903 -0.456 1.00 94.06 125 GLY A C 1
ATOM 1010 O O . GLY A 1 125 ? -14.090 -4.093 -1.210 1.00 94.06 125 GLY A O 1
ATOM 1011 N N . THR A 1 126 ? -15.639 -4.914 0.175 1.00 89.69 126 THR A N 1
ATOM 1012 C CA . THR A 1 126 ? -15.167 -6.309 0.078 1.00 89.69 126 THR A CA 1
ATOM 1013 C C . THR A 1 126 ? -15.170 -6.842 -1.360 1.00 89.69 126 THR A C 1
ATOM 1015 O O . THR A 1 126 ? -14.356 -7.696 -1.709 1.00 89.69 126 THR A O 1
ATOM 1018 N N . GLY A 1 127 ? -16.057 -6.322 -2.217 1.00 88.69 127 GLY A N 1
ATOM 1019 C CA . GLY A 1 127 ? -16.095 -6.636 -3.648 1.00 88.69 127 GLY A CA 1
ATOM 1020 C C . GLY A 1 127 ? -14.858 -6.164 -4.418 1.00 88.69 127 GLY A C 1
ATOM 1021 O O . GLY A 1 127 ? -14.465 -6.823 -5.377 1.00 88.69 127 GLY A O 1
ATOM 1022 N N . ASP A 1 128 ? -14.190 -5.103 -3.961 1.00 90.69 128 ASP A N 1
ATOM 1023 C CA . ASP A 1 128 ? -13.043 -4.518 -4.664 1.00 90.69 128 ASP A CA 1
ATOM 1024 C C . ASP A 1 128 ? -11.794 -5.414 -4.597 1.00 90.69 128 ASP A C 1
ATOM 1026 O O . ASP A 1 128 ? -10.865 -5.258 -5.391 1.00 90.69 128 ASP A O 1
ATOM 1030 N N . PHE A 1 129 ? -11.763 -6.380 -3.676 1.00 88.00 129 PHE A N 1
ATOM 1031 C CA . PHE A 1 129 ? -10.630 -7.289 -3.478 1.00 88.00 129 PHE A CA 1
ATOM 1032 C C . PHE A 1 129 ? -10.754 -8.608 -4.248 1.00 88.00 129 PHE A C 1
ATOM 1034 O O . PHE A 1 129 ? -9.767 -9.331 -4.352 1.00 88.00 129 PHE A O 1
ATOM 1041 N N . ARG A 1 130 ? -11.918 -8.909 -4.842 1.00 75.56 130 ARG A N 1
ATOM 1042 C CA . ARG A 1 130 ? -12.190 -10.165 -5.576 1.00 75.56 130 ARG A CA 1
ATOM 1043 C C . ARG A 1 130 ? -11.686 -10.171 -7.032 1.00 75.56 130 ARG A C 1
ATOM 1045 O O . ARG A 1 130 ? -12.187 -10.951 -7.838 1.00 75.56 130 ARG A O 1
ATOM 1052 N N . GLN A 1 131 ? -10.751 -9.280 -7.361 1.00 56.78 131 GLN A N 1
ATOM 1053 C CA . GLN A 1 131 ? -10.218 -9.055 -8.712 1.00 56.78 131 GLN A CA 1
ATOM 1054 C C . GLN A 1 131 ? -9.032 -9.962 -9.036 1.00 56.78 131 GLN A C 1
ATOM 1056 O O . GLN A 1 131 ? -8.118 -10.044 -8.180 1.00 56.78 131 GLN A O 1
#

Sequence (131 aa):
MKASSLLLFYTLALASGCAFAGGYTHADVCKAVLALELNHDLGRLRITHGGNTPEIVFTHPTTRQRSRYRCQFPAEGKVVWASYIDDKKNWGRWHDRREDGQITWSEQRTRLTVKNEKGRERVFGTGDFRQ

Nearest PDB structures (foldseek):
  4kbm-assembly1_A  TM=4.916E-01  e=2.331E+00  Mycobacterium tuberculosis
  8e95-assembly1_C  TM=4.606E-01  e=2.331E+00  Mycobacterium tuberculosis
  6jcx-assembly1_C  TM=4.665E-01  e=3.434E+00  Mycobacterium tuberculosis H37Rv
  4kbj-assembly1_A  TM=4.970E-01  e=4.284E+00  Mycobacterium tuberculosis
  6tyg-assembly1_C  TM=4.969E-01  e=4.785E+00  Mycobacterium tuberculosis